Protein A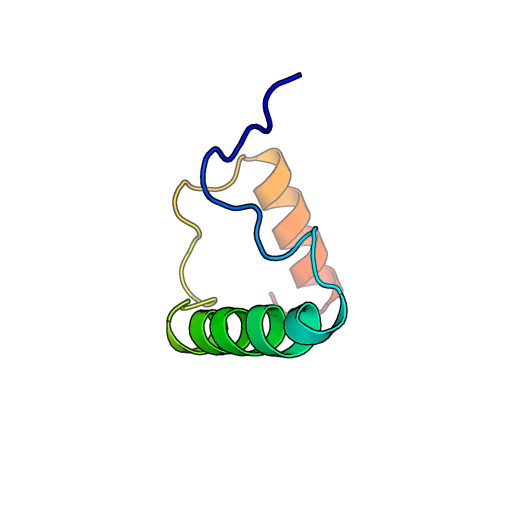F-A0A3L7XQA3-F1 (afdb_monomer_lite)

Structure (mmCIF, N/CA/C/O backbone):
data_AF-A0A3L7XQA3-F1
#
_entry.id   AF-A0A3L7XQA3-F1
#
loop_
_atom_site.group_PDB
_atom_site.id
_atom_site.type_symbol
_atom_site.label_atom_id
_atom_site.label_alt_id
_atom_site.label_comp_id
_atom_site.label_asym_id
_atom_site.label_entity_id
_atom_site.label_seq_id
_atom_site.pdbx_PDB_ins_code
_atom_site.Cartn_x
_atom_site.Cartn_y
_atom_site.Cartn_z
_atom_site.occupancy
_atom_site.B_iso_or_equiv
_atom_site.auth_seq_id
_atom_site.a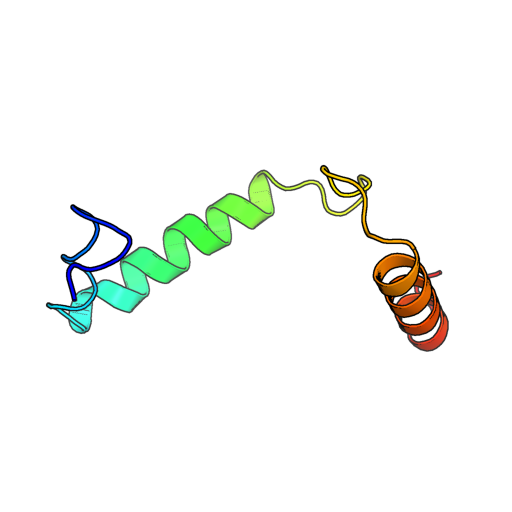uth_comp_id
_atom_site.auth_asym_id
_atom_site.auth_atom_id
_atom_site.pdbx_PDB_model_num
ATOM 1 N N . MET A 1 1 ? 14.360 18.364 -20.342 1.00 57.72 1 MET A N 1
ATOM 2 C CA . MET A 1 1 ? 14.781 16.963 -20.121 1.00 57.72 1 MET A CA 1
ATOM 3 C C . MET A 1 1 ? 13.742 16.057 -20.753 1.00 57.72 1 MET A C 1
ATOM 5 O O . MET A 1 1 ? 12.569 16.397 -20.631 1.00 57.72 1 MET A O 1
ATOM 9 N N . PRO A 1 2 ? 14.117 14.969 -21.444 1.00 52.66 2 PRO A N 1
ATOM 10 C CA . PRO A 1 2 ? 13.133 13.991 -21.889 1.00 52.66 2 PRO A CA 1
ATOM 11 C C . PRO A 1 2 ? 12.447 13.383 -20.660 1.00 52.66 2 PRO A C 1
ATOM 13 O O . PRO A 1 2 ? 13.090 13.150 -19.637 1.00 52.66 2 PRO A O 1
ATOM 16 N N . THR A 1 3 ? 11.131 13.197 -20.731 1.00 50.31 3 THR A N 1
ATOM 17 C CA . THR A 1 3 ? 10.348 12.628 -19.630 1.00 50.31 3 THR A CA 1
ATOM 18 C C . THR A 1 3 ? 10.883 11.231 -19.289 1.00 50.31 3 THR A C 1
ATOM 20 O O . THR A 1 3 ? 11.147 10.472 -20.225 1.00 50.31 3 THR A O 1
ATOM 23 N N . PRO A 1 4 ? 10.982 10.838 -18.005 1.00 62.31 4 PRO A N 1
ATOM 24 C CA . PRO A 1 4 ? 11.476 9.511 -17.615 1.00 62.31 4 PRO A CA 1
ATOM 25 C C . PRO A 1 4 ? 10.587 8.357 -18.110 1.00 62.31 4 PRO A C 1
ATOM 27 O O . PRO A 1 4 ? 10.992 7.201 -18.055 1.00 62.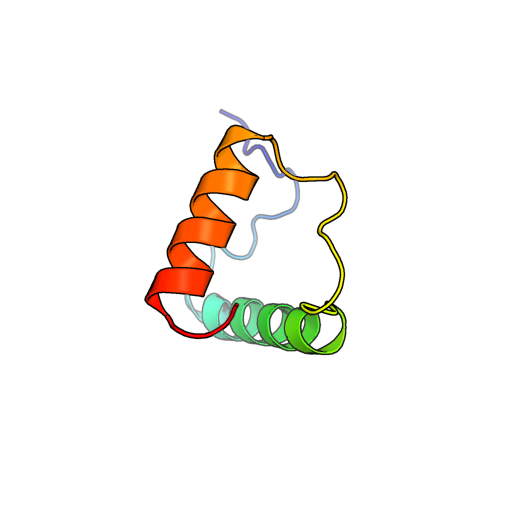31 4 PRO A O 1
ATOM 30 N N . PHE A 1 5 ? 9.398 8.673 -18.630 1.00 54.34 5 PHE A N 1
ATOM 31 C CA . PHE A 1 5 ? 8.430 7.719 -19.158 1.00 54.34 5 PHE A CA 1
ATOM 32 C C . PHE A 1 5 ? 8.109 8.010 -20.638 1.00 54.34 5 PHE A C 1
ATOM 34 O O . PHE A 1 5 ? 7.041 8.542 -20.952 1.00 54.34 5 PHE A O 1
ATOM 41 N N . PRO A 1 6 ? 9.032 7.715 -21.569 1.00 49.47 6 PRO A N 1
ATOM 42 C CA . PRO A 1 6 ? 8.779 7.884 -22.996 1.00 49.47 6 PRO A CA 1
ATOM 43 C C . PRO A 1 6 ? 7.582 7.018 -23.430 1.00 49.47 6 PRO A C 1
ATOM 45 O O . PRO A 1 6 ? 7.549 5.820 -23.168 1.00 49.47 6 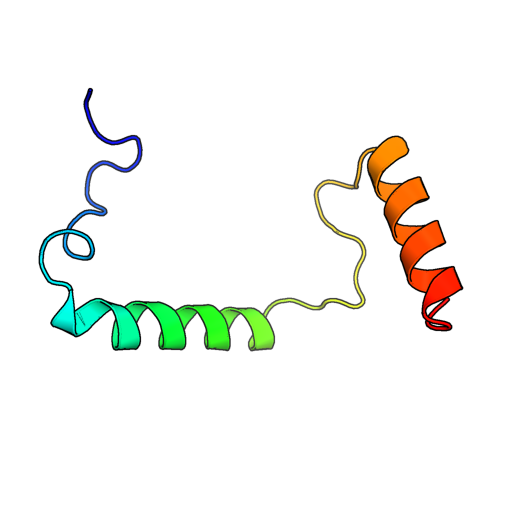PRO A O 1
ATOM 48 N N . GLY A 1 7 ? 6.578 7.638 -24.059 1.00 59.28 7 GLY A N 1
ATOM 49 C CA . GLY A 1 7 ? 5.335 6.978 -24.489 1.00 59.28 7 GLY A CA 1
ATOM 50 C C . GLY A 1 7 ? 4.173 7.012 -23.482 1.00 59.28 7 GLY A C 1
ATOM 51 O O . GLY A 1 7 ? 3.084 6.557 -23.815 1.00 59.28 7 GLY A O 1
ATOM 52 N N . MET A 1 8 ? 4.356 7.587 -22.286 1.00 61.16 8 MET A N 1
ATOM 53 C CA . MET A 1 8 ? 3.323 7.646 -21.233 1.00 61.16 8 MET A CA 1
ATOM 54 C C . MET A 1 8 ? 2.590 8.995 -21.127 1.00 61.16 8 MET A C 1
ATOM 56 O O . MET A 1 8 ? 1.903 9.229 -20.140 1.00 61.16 8 MET A O 1
ATOM 60 N N . ALA A 1 9 ? 2.706 9.898 -22.104 1.00 57.06 9 ALA A N 1
ATOM 61 C CA . ALA A 1 9 ? 2.110 11.237 -22.016 1.00 57.06 9 ALA A CA 1
ATOM 62 C C . ALA A 1 9 ? 0.925 11.501 -22.979 1.00 57.06 9 ALA A C 1
ATOM 64 O O . ALA A 1 9 ? 1.024 12.379 -23.826 1.00 57.06 9 ALA A O 1
ATOM 65 N N . PRO A 1 10 ? -0.228 10.820 -22.831 1.00 58.19 10 PRO A N 1
ATOM 66 C CA . PRO A 1 10 ? -1.535 11.410 -23.147 1.00 58.19 10 PRO A CA 1
ATOM 67 C C . PRO A 1 10 ? -2.218 12.037 -21.915 1.00 58.19 10 PRO A C 1
ATOM 69 O O . PRO A 1 10 ? -3.075 12.905 -22.048 1.00 58.19 10 PRO A O 1
ATOM 72 N N . TYR A 1 11 ? -1.839 11.623 -20.701 1.00 55.81 11 TYR A N 1
ATOM 73 C CA . TYR A 1 11 ? -2.568 11.940 -19.459 1.00 55.81 11 TYR A CA 1
ATOM 74 C C . TYR A 1 11 ? -2.250 13.330 -18.887 1.00 55.81 11 TYR A C 1
ATOM 76 O O . TYR A 1 11 ? -3.064 13.904 -18.173 1.00 55.81 11 TYR A O 1
ATOM 84 N N . LEU A 1 12 ? -1.069 13.870 -19.214 1.00 54.88 12 LEU A N 1
ATOM 85 C CA . LEU A 1 12 ? -0.650 15.230 -18.851 1.00 54.88 12 LEU A CA 1
ATOM 86 C C . LEU A 1 12 ? -1.159 16.287 -19.849 1.00 54.88 12 LEU A C 1
ATOM 88 O O . LEU A 1 12 ? -1.204 17.465 -19.517 1.00 54.88 12 LEU A O 1
ATOM 92 N N . GLU A 1 13 ? -1.556 15.860 -21.051 1.00 57.75 13 GLU A N 1
ATOM 93 C CA . GLU A 1 13 ? -1.989 16.723 -22.159 1.00 57.75 13 GLU A CA 1
ATOM 94 C C . GLU A 1 13 ? -3.513 16.975 -22.133 1.00 57.75 13 GLU A C 1
ATOM 96 O O . GLU A 1 13 ? -3.988 17.972 -22.671 1.00 57.75 13 GLU A O 1
ATOM 101 N N . GLN A 1 14 ? -4.303 16.090 -21.500 1.00 65.00 14 GLN A N 1
ATOM 102 C CA . GLN A 1 14 ? -5.772 16.174 -21.456 1.00 65.00 14 GLN A CA 1
ATOM 103 C C . GLN A 1 14 ? -6.325 15.926 -20.038 1.00 65.00 14 GLN A C 1
ATOM 105 O O . GLN A 1 14 ? -6.685 14.799 -19.691 1.00 65.00 14 GLN A O 1
ATOM 110 N N . PRO A 1 15 ? -6.470 16.976 -19.208 1.00 65.38 15 PRO A N 1
ATOM 111 C CA . PRO A 1 15 ? -6.953 16.859 -17.826 1.00 65.38 15 PRO A CA 1
ATOM 112 C C . PRO A 1 15 ? -8.330 16.187 -17.680 1.00 65.38 15 PRO A C 1
ATOM 114 O O . PRO A 1 15 ? -8.631 15.618 -16.634 1.00 65.38 15 PRO A O 1
ATOM 117 N N . GLY A 1 16 ? -9.164 16.226 -18.728 1.00 71.00 16 GLY A N 1
ATOM 118 C CA . GLY A 1 16 ? -10.522 15.672 -18.727 1.00 71.00 16 GLY A CA 1
ATOM 119 C C . GLY A 1 16 ? -10.605 14.143 -18.641 1.00 71.00 16 GLY A C 1
ATOM 120 O O . GLY A 1 16 ? -11.630 13.632 -18.207 1.00 71.00 16 GLY A O 1
ATOM 121 N N . ILE A 1 17 ? -9.539 13.415 -18.992 1.00 68.69 17 ILE A N 1
ATOM 122 C CA . ILE A 1 17 ? -9.511 11.937 -18.948 1.00 68.69 17 ILE A CA 1
ATOM 123 C C . ILE A 1 17 ? -8.757 11.384 -17.728 1.00 68.69 17 ILE A C 1
ATOM 125 O O . ILE A 1 17 ? -8.741 10.175 -17.492 1.00 68.69 17 ILE A O 1
ATOM 1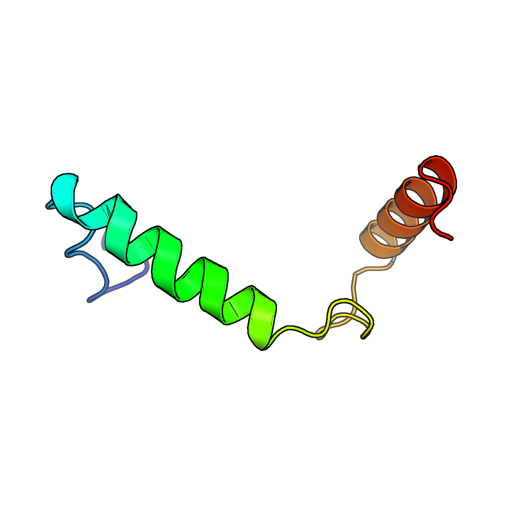29 N N . TRP A 1 18 ? -8.146 12.260 -16.921 1.00 65.62 18 TRP A N 1
ATOM 130 C CA . TRP A 1 18 ? -7.342 11.879 -15.756 1.00 65.62 18 TRP A CA 1
ATOM 131 C C . TRP A 1 18 ? -8.137 11.069 -14.731 1.00 65.62 18 TRP A C 1
ATOM 133 O O . TRP A 1 18 ? -7.640 10.064 -14.234 1.00 65.62 18 TRP A O 1
ATOM 143 N N . GLY A 1 19 ? -9.383 11.463 -14.451 1.00 64.38 19 GLY A N 1
ATOM 144 C CA . GLY A 1 19 ? -10.246 10.754 -13.502 1.00 64.38 19 GLY A CA 1
ATOM 145 C C . GLY A 1 19 ? -10.500 9.300 -13.910 1.00 64.38 19 GLY A C 1
ATOM 146 O O . GLY A 1 19 ? -10.351 8.392 -13.098 1.00 64.38 19 GLY A O 1
ATOM 147 N N . GLU A 1 20 ? -10.791 9.057 -15.188 1.00 64.81 20 GLU A N 1
ATOM 148 C CA . GLU A 1 20 ? -11.063 7.710 -15.703 1.00 64.81 20 GLU A CA 1
ATOM 149 C C . GLU A 1 20 ? -9.814 6.820 -15.678 1.00 64.81 20 GLU A C 1
ATOM 151 O O . GLU A 1 20 ? -9.878 5.655 -15.269 1.00 64.81 20 GLU A O 1
ATOM 156 N N . VAL A 1 21 ? -8.659 7.378 -16.057 1.00 62.66 21 VAL A N 1
ATOM 157 C CA . VAL A 1 21 ? -7.378 6.660 -16.048 1.00 62.66 21 VAL A CA 1
ATOM 158 C C . VAL A 1 21 ? -6.827 6.480 -14.635 1.00 62.66 21 VAL A C 1
ATOM 160 O O . VAL A 1 21 ? -6.135 5.501 -14.410 1.00 62.66 21 VAL A O 1
ATOM 163 N N . HIS A 1 22 ? -7.125 7.346 -13.665 1.00 63.75 22 HIS A N 1
ATOM 164 C CA . HIS A 1 22 ? -6.656 7.167 -12.284 1.00 63.75 22 HIS A CA 1
ATOM 165 C C . HIS A 1 22 ? -7.490 6.167 -11.504 1.00 63.75 22 HIS A C 1
ATOM 167 O O . HIS A 1 22 ? -6.946 5.323 -10.789 1.00 63.75 22 HIS A O 1
ATOM 173 N N . THR A 1 23 ? -8.811 6.236 -11.633 1.00 62.59 23 THR A N 1
ATOM 174 C CA . THR A 1 23 ? -9.699 5.417 -10.811 1.00 62.59 23 THR A CA 1
ATOM 175 C C . THR A 1 23 ? -9.639 3.947 -11.216 1.00 62.59 23 THR A C 1
ATOM 177 O O . THR A 1 23 ? -9.581 3.072 -10.353 1.00 62.59 23 THR A O 1
ATOM 180 N N . ARG A 1 24 ? -9.597 3.644 -12.519 1.00 64.25 24 ARG A N 1
ATOM 181 C CA . ARG A 1 24 ? -9.682 2.259 -13.008 1.00 64.25 24 ARG A CA 1
ATOM 182 C C . ARG A 1 24 ? -8.488 1.363 -12.617 1.00 64.25 24 ARG A C 1
ATOM 184 O O . ARG A 1 24 ? -8.733 0.278 -12.093 1.00 64.25 24 ARG A O 1
ATOM 191 N N . PRO A 1 25 ? -7.217 1.758 -12.816 1.00 63.97 25 PRO A N 1
ATOM 192 C CA . PRO A 1 25 ? -6.071 0.962 -12.389 1.00 63.97 25 PRO A CA 1
ATOM 193 C C . PRO A 1 25 ? -5.875 0.984 -10.870 1.00 63.97 25 PRO A C 1
ATOM 195 O O . PRO A 1 25 ? -5.516 -0.048 -10.316 1.00 63.97 25 PRO A O 1
ATOM 198 N N . LEU A 1 26 ? -6.168 2.090 -10.170 1.00 66.94 26 LEU A N 1
ATOM 199 C CA . LEU A 1 26 ? -6.040 2.138 -8.706 1.00 66.94 26 LEU A CA 1
ATOM 200 C C . LEU A 1 26 ? -6.992 1.148 -8.018 1.00 66.94 26 LEU A C 1
ATOM 202 O O . LEU A 1 26 ? -6.575 0.433 -7.111 1.00 66.94 26 LEU A O 1
ATOM 206 N N . VAL A 1 27 ? -8.230 1.030 -8.511 1.00 73.06 27 VAL A N 1
ATOM 207 C CA . VAL A 1 27 ? -9.182 -0.002 -8.063 1.00 73.06 27 VAL A CA 1
ATOM 208 C C . VAL A 1 27 ? -8.730 -1.407 -8.474 1.00 73.06 27 VAL A C 1
ATOM 210 O O . VAL A 1 27 ? -8.911 -2.352 -7.718 1.00 73.06 27 VAL A O 1
ATOM 213 N N . ALA A 1 28 ? -8.102 -1.579 -9.638 1.00 75.88 28 ALA A N 1
ATOM 214 C CA . ALA A 1 28 ? -7.598 -2.892 -10.045 1.00 75.88 28 ALA A CA 1
ATOM 215 C C . ALA A 1 28 ? -6.467 -3.399 -9.131 1.00 75.88 28 ALA A C 1
ATOM 217 O O . ALA A 1 28 ? -6.413 -4.592 -8.834 1.00 75.88 28 ALA A O 1
ATOM 218 N N . TYR A 1 29 ? -5.594 -2.516 -8.634 1.00 74.75 29 TYR A N 1
ATOM 219 C CA . TYR A 1 29 ? -4.527 -2.912 -7.710 1.00 74.75 29 TYR A CA 1
ATOM 220 C C . TYR A 1 29 ? -5.061 -3.441 -6.377 1.00 74.75 29 TYR A C 1
ATOM 222 O O . TYR A 1 29 ? -4.505 -4.407 -5.858 1.00 74.75 29 TYR A O 1
ATOM 230 N N . THR A 1 30 ? -6.158 -2.889 -5.848 1.00 75.75 30 THR A N 1
ATOM 231 C CA . THR A 1 30 ? -6.734 -3.377 -4.580 1.00 75.75 30 THR A CA 1
ATOM 232 C C . THR A 1 30 ? -7.284 -4.801 -4.686 1.00 75.75 30 THR A C 1
ATOM 234 O O . THR A 1 30 ? -7.386 -5.486 -3.673 1.00 75.75 30 THR A O 1
ATOM 237 N N . LEU A 1 31 ? -7.603 -5.265 -5.898 1.00 77.75 31 LEU A N 1
ATOM 238 C CA . LEU A 1 31 ? -8.087 -6.624 -6.157 1.00 77.75 31 LEU A CA 1
ATOM 239 C C . LEU A 1 31 ? -6.959 -7.653 -6.310 1.00 77.75 31 LEU A C 1
ATOM 241 O O . LEU A 1 31 ? -7.208 -8.849 -6.186 1.00 77.75 31 LEU A O 1
ATOM 245 N N . VAL A 1 32 ? -5.737 -7.207 -6.615 1.00 80.25 32 VAL A N 1
ATOM 246 C CA . VAL A 1 32 ? -4.604 -8.091 -6.946 1.00 80.25 32 VAL A CA 1
ATOM 247 C C . VAL A 1 32 ? -3.544 -8.097 -5.844 1.00 80.25 32 VAL A C 1
ATOM 249 O O . VAL A 1 32 ? -2.861 -9.103 -5.648 1.00 80.25 32 VAL A O 1
ATOM 252 N N . VAL A 1 33 ? -3.394 -6.991 -5.113 1.00 83.06 33 VAL A N 1
ATOM 253 C CA . VAL A 1 33 ? -2.386 -6.862 -4.058 1.00 83.06 33 VAL A CA 1
ATOM 254 C C . VAL A 1 33 ? -2.911 -7.451 -2.752 1.00 83.06 33 VAL A C 1
ATOM 256 O O . VAL A 1 33 ? -3.816 -6.916 -2.117 1.00 83.06 33 VAL A O 1
ATOM 259 N N . ASP A 1 34 ? -2.291 -8.545 -2.317 1.00 84.56 34 ASP A N 1
ATOM 260 C CA . ASP A 1 34 ? -2.528 -9.123 -0.997 1.00 84.56 34 ASP A CA 1
ATOM 261 C C . ASP A 1 34 ? -1.716 -8.370 0.070 1.00 84.56 34 ASP A C 1
ATOM 263 O O . ASP A 1 34 ? -0.557 -8.686 0.342 1.00 84.56 34 ASP A O 1
ATOM 267 N N . TYR A 1 35 ? -2.346 -7.374 0.696 1.00 81.12 35 TYR A N 1
ATOM 268 C CA . TYR A 1 35 ? -1.749 -6.553 1.759 1.00 81.12 35 TYR A CA 1
ATOM 269 C C . TYR A 1 35 ? -1.440 -7.318 3.056 1.00 81.12 35 TYR A C 1
ATOM 271 O O . TYR A 1 35 ? -0.867 -6.743 3.982 1.00 81.12 35 TYR A O 1
ATOM 279 N N . LYS A 1 36 ? -1.834 -8.594 3.173 1.00 83.06 36 LYS A N 1
ATOM 280 C CA . LYS A 1 36 ? -1.456 -9.436 4.318 1.00 83.06 36 LYS A CA 1
ATOM 281 C C . LYS A 1 36 ? -0.106 -10.116 4.112 1.00 83.06 36 LYS A C 1
ATOM 283 O O . LYS A 1 36 ? 0.455 -10.625 5.084 1.00 83.06 36 LYS A O 1
ATOM 288 N N . ARG A 1 37 ? 0.429 -10.121 2.888 1.00 85.94 37 ARG A N 1
ATOM 289 C CA . ARG A 1 37 ? 1.750 -10.685 2.594 1.00 85.94 37 ARG A CA 1
ATOM 290 C C . ARG A 1 37 ? 2.862 -9.680 2.889 1.00 85.94 37 ARG A C 1
ATOM 292 O O . ARG A 1 37 ? 2.6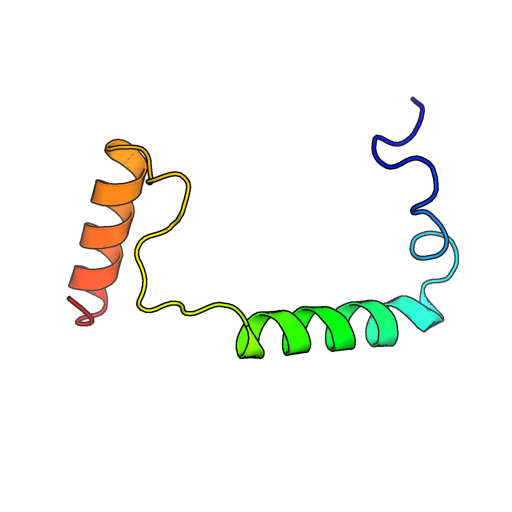59 -8.477 2.726 1.00 85.94 37 ARG A O 1
ATOM 299 N N . PRO A 1 38 ? 4.051 -10.161 3.290 1.00 83.81 38 PRO A N 1
ATOM 300 C CA . PRO A 1 38 ? 5.214 -9.299 3.408 1.00 83.81 38 PRO A CA 1
ATOM 301 C C . PRO A 1 38 ? 5.576 -8.698 2.036 1.00 83.81 38 PRO A C 1
ATOM 303 O O . PRO A 1 38 ? 5.452 -9.381 1.012 1.00 83.81 38 PRO A O 1
ATOM 306 N N . PRO A 1 39 ? 6.018 -7.431 1.994 1.00 85.38 39 PRO A N 1
ATOM 307 C CA . PRO A 1 39 ? 6.375 -6.767 0.747 1.00 85.38 39 PRO A CA 1
ATOM 308 C C . PRO A 1 39 ? 7.583 -7.439 0.082 1.00 85.38 39 PRO A C 1
ATOM 310 O O . PRO A 1 39 ? 8.480 -7.958 0.745 1.00 85.38 39 PRO A O 1
ATOM 313 N N . THR A 1 40 ? 7.592 -7.429 -1.253 1.00 85.81 40 THR A N 1
ATOM 314 C CA . THR A 1 40 ? 8.711 -7.899 -2.081 1.00 85.81 40 THR A CA 1
ATOM 315 C C . THR A 1 40 ? 9.160 -6.755 -2.999 1.00 85.81 40 THR A C 1
ATOM 317 O O . THR A 1 40 ? 8.339 -6.286 -3.789 1.00 85.81 40 THR A O 1
ATOM 320 N N . PRO A 1 41 ? 10.428 -6.303 -2.942 1.00 88.12 41 PRO A N 1
ATOM 321 C CA . PRO A 1 41 ? 11.486 -6.748 -2.029 1.00 88.12 41 PRO A CA 1
ATOM 322 C C . PRO A 1 41 ? 11.173 -6.416 -0.555 1.00 88.12 41 PRO A C 1
ATOM 324 O O . PRO A 1 41 ? 10.330 -5.552 -0.297 1.00 88.12 41 PRO A O 1
ATOM 327 N N . PRO A 1 42 ? 11.820 -7.102 0.407 1.00 91.00 42 PRO A N 1
ATOM 328 C CA . PRO A 1 42 ? 11.622 -6.828 1.827 1.00 91.00 42 PRO A CA 1
ATOM 329 C C . PRO A 1 42 ? 11.977 -5.377 2.169 1.00 91.00 42 PRO A C 1
ATOM 331 O O . PRO A 1 42 ? 12.832 -4.761 1.524 1.00 91.00 42 PRO A O 1
ATOM 334 N N . LEU A 1 43 ? 11.320 -4.838 3.198 1.00 91.69 43 LEU A N 1
ATOM 335 C CA . LEU A 1 43 ? 11.624 -3.502 3.705 1.00 91.69 43 LEU A CA 1
ATOM 336 C C . LEU A 1 43 ? 13.048 -3.449 4.262 1.00 91.69 43 LEU A C 1
ATOM 338 O O . LEU A 1 43 ? 13.586 -4.442 4.754 1.00 91.69 43 LEU A O 1
ATOM 342 N N . SER A 1 44 ? 13.648 -2.260 4.226 1.00 95.12 44 SER A N 1
ATOM 343 C CA . SER A 1 44 ? 14.845 -2.013 5.022 1.00 95.12 44 SER A CA 1
ATOM 344 C C . SER A 1 44 ? 14.508 -2.114 6.508 1.00 95.12 44 SER A C 1
ATOM 346 O O . SER A 1 44 ? 13.398 -1.798 6.931 1.00 95.12 44 SER A O 1
ATOM 348 N N . GLU A 1 45 ? 15.500 -2.454 7.325 1.00 94.06 45 GLU A N 1
ATOM 349 C CA . GLU A 1 45 ? 15.336 -2.562 8.779 1.00 94.06 45 GLU A CA 1
ATOM 350 C C . GLU A 1 45 ? 14.788 -1.273 9.422 1.00 94.06 45 GLU A C 1
ATOM 352 O O . GLU A 1 45 ? 14.008 -1.312 10.371 1.00 94.06 45 GLU A O 1
ATOM 357 N N . SER A 1 46 ? 15.179 -0.101 8.910 1.00 96.06 46 SER A N 1
ATOM 358 C CA . SER A 1 46 ? 14.663 1.186 9.389 1.00 96.06 46 SER A CA 1
ATOM 359 C C . SER A 1 46 ? 13.182 1.390 9.066 1.00 96.06 46 SER A C 1
ATOM 361 O O . SER A 1 46 ? 12.438 1.877 9.917 1.00 96.06 46 SER A O 1
ATOM 363 N N . ALA A 1 47 ? 12.755 1.022 7.857 1.00 93.88 47 ALA A N 1
ATOM 364 C CA . ALA A 1 47 ? 11.372 1.157 7.418 1.00 93.88 47 ALA A CA 1
ATOM 365 C C . ALA A 1 47 ? 10.465 0.139 8.118 1.00 93.88 47 ALA A C 1
ATOM 367 O O . ALA A 1 47 ? 9.355 0.486 8.512 1.00 93.88 47 ALA A O 1
ATOM 368 N N . ASP A 1 48 ? 10.958 -1.079 8.329 1.00 94.12 48 ASP A N 1
ATOM 369 C CA . ASP A 1 48 ? 10.231 -2.134 9.032 1.00 94.12 48 ASP A CA 1
ATOM 370 C C . ASP A 1 48 ? 9.970 -1.754 10.499 1.00 94.12 48 ASP A C 1
ATOM 372 O O . ASP A 1 48 ? 8.830 -1.770 10.960 1.00 94.12 48 ASP A O 1
ATOM 376 N N . ARG A 1 49 ? 10.994 -1.249 11.208 1.00 95.69 49 ARG A N 1
ATOM 377 C CA . ARG A 1 49 ? 10.834 -0.738 12.584 1.00 95.69 49 ARG A CA 1
ATOM 378 C C . ARG A 1 49 ? 9.857 0.430 12.681 1.00 95.69 49 ARG A C 1
ATOM 380 O O . ARG A 1 49 ? 9.110 0.530 13.655 1.00 95.69 49 ARG A O 1
ATOM 387 N N . TRP A 1 50 ? 9.869 1.329 11.698 1.00 95.75 50 TRP A N 1
ATOM 388 C CA . TRP A 1 50 ? 8.889 2.411 11.629 1.00 95.75 50 TRP A CA 1
ATOM 389 C C . TRP A 1 50 ? 7.467 1.867 11.433 1.00 95.75 50 TRP A C 1
ATOM 391 O O . TRP A 1 50 ? 6.552 2.305 12.131 1.00 95.75 50 TRP A O 1
ATOM 401 N N . ALA A 1 51 ? 7.290 0.895 10.534 1.00 92.81 51 ALA A N 1
ATOM 402 C CA . ALA A 1 51 ? 5.990 0.304 10.240 1.00 92.81 51 ALA A CA 1
ATOM 403 C C . ALA A 1 51 ? 5.411 -0.433 11.457 1.00 92.81 51 ALA A C 1
ATOM 405 O O . ALA A 1 51 ? 4.249 -0.220 11.794 1.00 92.81 51 ALA A O 1
ATOM 406 N N . GLU A 1 52 ? 6.216 -1.227 12.163 1.00 93.62 52 GLU A N 1
ATOM 407 C CA . GLU A 1 52 ? 5.777 -1.933 13.374 1.00 93.62 52 GLU A CA 1
ATOM 408 C C . GLU A 1 52 ? 5.385 -0.959 14.499 1.00 93.62 52 GLU A C 1
ATOM 410 O O . GLU A 1 52 ? 4.334 -1.120 15.115 1.00 93.62 52 GLU A O 1
ATOM 415 N N . SER A 1 53 ? 6.143 0.127 14.704 1.00 96.25 53 SER A N 1
ATOM 416 C CA . SER A 1 53 ? 5.761 1.185 15.658 1.00 96.25 53 SER A CA 1
ATOM 417 C C . SER A 1 53 ? 4.407 1.821 15.309 1.00 96.25 53 SER A C 1
ATOM 419 O O . SER A 1 53 ? 3.548 2.013 16.175 1.00 96.25 53 SER A O 1
ATOM 421 N N . LEU A 1 54 ? 4.183 2.099 14.021 1.00 94.56 54 LEU A N 1
ATOM 422 C CA . LEU A 1 54 ? 2.929 2.665 13.533 1.00 94.56 54 LEU A CA 1
ATOM 423 C C . LEU A 1 54 ? 1.755 1.700 13.752 1.00 94.56 54 LEU A C 1
ATOM 425 O O . LEU A 1 54 ? 0.719 2.109 14.280 1.00 94.56 54 LEU A O 1
ATOM 429 N N . LEU A 1 55 ? 1.919 0.427 13.386 1.00 92.81 55 LEU A N 1
ATOM 430 C CA . LEU A 1 55 ? 0.886 -0.600 13.544 1.00 92.81 55 LEU A CA 1
ATOM 431 C C . LEU A 1 55 ? 0.545 -0.844 15.016 1.00 92.81 55 LEU A C 1
ATOM 433 O O . LEU A 1 55 ? -0.639 -0.955 15.345 1.00 92.81 55 LEU A O 1
ATOM 437 N N . HIS A 1 56 ? 1.550 -0.835 15.891 1.00 95.75 56 HIS A N 1
ATOM 438 C CA . HIS A 1 56 ? 1.349 -0.956 17.329 1.00 95.75 56 HIS A CA 1
ATOM 439 C C . HIS A 1 56 ? 0.568 0.227 17.904 1.00 95.75 56 HIS A C 1
ATOM 441 O O . HIS A 1 56 ? -0.406 0.044 18.635 1.00 95.75 56 HIS A O 1
ATOM 447 N N . SER A 1 57 ? 0.917 1.453 17.500 1.00 96.88 57 SER A N 1
ATOM 448 C CA . SER A 1 57 ? 0.191 2.658 17.931 1.00 96.88 57 SER A CA 1
ATOM 449 C C . SER A 1 57 ? -1.270 2.684 17.464 1.00 96.88 57 SER A C 1
ATOM 451 O O . SER A 1 57 ? -2.127 3.262 18.130 1.00 96.88 57 SER A O 1
ATOM 453 N N . ALA A 1 58 ? -1.561 2.029 16.337 1.00 94.06 58 ALA A N 1
ATOM 454 C CA . ALA A 1 58 ? -2.901 1.895 15.781 1.00 94.06 58 ALA A CA 1
ATOM 455 C C . ALA A 1 58 ? -3.688 0.701 16.363 1.00 94.06 58 ALA A C 1
ATOM 457 O O . ALA A 1 58 ? -4.848 0.513 15.995 1.00 94.06 58 ALA A O 1
ATOM 458 N N . GLY A 1 59 ? -3.082 -0.116 17.236 1.00 93.88 59 GLY A N 1
ATOM 459 C CA . GLY A 1 59 ? -3.697 -1.329 17.790 1.00 93.88 59 GLY A CA 1
ATOM 460 C C . GLY A 1 59 ? -3.898 -2.450 16.765 1.00 93.88 59 GLY A C 1
ATOM 461 O O . GLY A 1 59 ? -4.769 -3.301 16.940 1.00 93.88 59 GLY A O 1
ATOM 462 N N . LEU A 1 60 ? -3.140 -2.430 15.666 1.00 86.25 60 LEU A N 1
ATOM 463 C CA . LEU A 1 60 ? -3.271 -3.376 14.556 1.00 86.25 60 LEU A CA 1
ATOM 464 C C . LEU A 1 60 ? -2.251 -4.522 14.619 1.00 86.25 60 LEU A C 1
ATOM 466 O O . LEU A 1 60 ? -2.432 -5.501 13.887 1.00 86.25 60 LEU A O 1
ATOM 470 N N . ARG A 1 61 ? -1.210 -4.399 15.457 1.00 75.25 61 ARG A N 1
ATOM 471 C CA . ARG A 1 61 ? -0.200 -5.425 15.769 1.00 75.25 61 ARG A CA 1
ATOM 472 C C . ARG A 1 61 ? 0.402 -5.256 17.162 1.00 75.25 61 ARG A C 1
ATOM 474 O O . ARG A 1 61 ? 0.513 -4.106 17.640 1.00 75.25 61 ARG A O 1
#

Sequence (61 aa):
MPTPFPGMAPYLEQPGIWGEVHTRPLVAYTLVVDYKRPPTPPLSESADRWAESLLHSAGLR

Radius of gyration: 17.55 Å; chains: 1; bounding box: 26×28×42 Å

pLDDT: mean 76.36, std 15.0, range [49.47, 96.88]

Secondary structure (DSSP, 8-state):
---SSTT-TTTTT-GGGHHHHHHHHHHHHHHH--TTSPPSSPPPHHHHHHHHHHHHHTT--

Foldseek 3Di:
DPDPDPPPPPCVVDVVCVVVVVPVVVVVCVVVDDPVDADPVHDDPVVVVVVVVVCVVVVND